Protein AF-V4B5J3-F1 (afdb_monomer)

Secondary structure (DSSP, 8-state):
--SPP---S----EEEEEEETTTTEEEEEEE-SSS--SS-BSSHHHHHHHHS---HHHHHHHHHHTS---

Radius of gyration: 17.04 Å; Cα contacts (8 Å, |Δi|>4): 120; chains: 1; bounding box: 48×18×44 Å

InterPro domains:
  IPR002223 Pancreatic trypsin inhibitor Kunitz domain [PF00014] (1-52)
  IPR002223 Pancreatic trypsin inhibitor Kunitz domain [PR00759] (26-36)
  IPR002223 Pancreatic trypsin inhibitor Kunitz domain [PR00759] (36-51)
  IPR002223 Pancreatic trypsin inhibitor Kunitz domain [PS50279] (1-51)
  IPR002223 Pancreatic trypsin inhibitor Kunitz domain [SM00131] (1-52)
  IPR020901 Proteinase inhibitor I2, Kunitz, conserved site [PS00280] (29-47)
  IPR036880 Pancreatic trypsin inhibitor Kunitz domain superfamily [G3DSA:4.10.410.10] (1-53)
  IPR036880 Pancreatic trypsin inhibitor Kunitz domain superfamily [SSF57362] (1-53)
  IPR050098 Tissue factor pathway inhibitor/Kunitz-type serine protease inhibitor-like [PTHR10083] (1-55)

Solvent-accessible surface area (backbone atoms only — not comparable to full-atom values): 4154 Å² total; per-residue (Å²): 90,82,54,74,79,46,34,42,84,40,86,51,89,38,78,27,22,25,42,40,70,92,78,72,41,64,44,80,48,62,29,10,83,40,73,59,63,88,32,57,27,88,41,59,65,56,32,36,64,72,59,52,61,78,55,60,66,57,56,52,51,54,60,61,66,72,71,74,75,130

Sequence (70 aa):
CSLPPVSGMCRAYFPRWYFNPATSLCEKFIYGGCGGNDNSFDRPEECYKRCKSVNLKSVISVTCCNFVTL

pLDDT: mean 86.06, std 18.44, range [48.94, 98.62]

Foldseek 3Di:
DDDDWDQADAQDFQWWWFQDPVVRATDIDTHRPDDTDPRTHNDRVVRCVVPVPPCVVVVVVVVVVVPPDD

Organism: Lottia gigantea (NCBI:txid225164)

Mean predicted aligned error: 9.02 Å

Nearest PDB structures (foldseek):
  3uir-assembly2_D  TM=9.916E-01  e=2.427E-06  Pseudonaja textilis textilis
  2ody-assembly2_F  TM=9.779E-01  e=3.556E-06  Rhipicephalus microplus
  4bqd-assembly2_B  TM=9.961E-01  e=1.192E-05  Homo sapiens
  1aal-assembly1_A  TM=9.736E-01  e=1.638E-05  Bos taurus
  1aal-assembly2_B  TM=9.810E-01  e=2.726E-05  Bos taurus

Structure (mmCIF, N/CA/C/O backbone):
data_AF-V4B5J3-F1
#
_entry.id   AF-V4B5J3-F1
#
loop_
_atom_site.group_PDB
_atom_site.id
_atom_site.type_symbol
_atom_site.label_atom_id
_atom_site.label_alt_id
_atom_site.label_comp_id
_atom_site.label_asym_id
_ato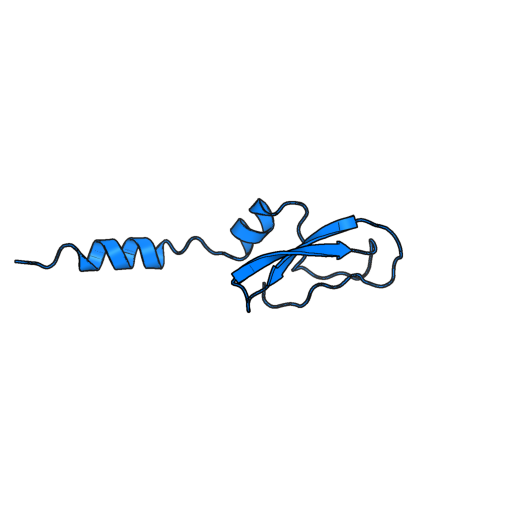m_site.label_entity_id
_atom_site.label_seq_id
_atom_site.pdbx_PDB_ins_code
_atom_site.Cartn_x
_atom_site.Cartn_y
_atom_site.Cartn_z
_atom_site.occupancy
_atom_site.B_iso_or_equiv
_atom_site.auth_seq_id
_atom_site.auth_comp_id
_atom_site.auth_asym_id
_atom_site.auth_atom_id
_atom_site.pdbx_PDB_model_num
ATOM 1 N N . CYS A 1 1 ? -8.491 5.169 -2.565 1.00 93.62 1 CYS A N 1
ATOM 2 C CA . CYS A 1 1 ? -8.425 3.932 -1.764 1.00 93.62 1 CYS A CA 1
ATOM 3 C C . CYS A 1 1 ? -9.280 2.799 -2.325 1.00 93.62 1 CYS A C 1
ATOM 5 O O . CYS A 1 1 ? -9.460 1.807 -1.645 1.00 93.62 1 CYS A O 1
ATOM 7 N N . SER A 1 2 ? -9.776 2.905 -3.562 1.00 94.44 2 SER A N 1
ATOM 8 C CA . SER A 1 2 ? -10.544 1.828 -4.210 1.00 94.44 2 SER A CA 1
ATOM 9 C C . SER A 1 2 ? -9.828 1.275 -5.444 1.00 94.44 2 SER A C 1
ATOM 11 O O . SER A 1 2 ? -10.387 0.464 -6.170 1.00 94.44 2 SER A O 1
ATOM 13 N N . LEU A 1 3 ? -8.608 1.755 -5.710 1.00 97.31 3 LEU A N 1
ATOM 14 C CA . LEU A 1 3 ? -7.784 1.272 -6.813 1.00 97.31 3 LEU A CA 1
ATOM 15 C C . LEU A 1 3 ? -7.198 -0.098 -6.443 1.00 97.31 3 LEU A C 1
ATOM 17 O O . LEU A 1 3 ? -6.876 -0.304 -5.273 1.00 97.31 3 LEU A O 1
ATOM 21 N N . PRO A 1 4 ? -7.020 -1.020 -7.398 1.00 97.62 4 PRO A N 1
ATOM 22 C CA . PRO A 1 4 ? -6.370 -2.298 -7.126 1.00 97.62 4 PRO A CA 1
ATOM 23 C C . PRO A 1 4 ? -4.877 -2.108 -6.792 1.00 97.62 4 PRO A C 1
ATOM 25 O O . PRO A 1 4 ? -4.284 -1.107 -7.211 1.00 97.62 4 PRO A O 1
ATOM 28 N N . PRO A 1 5 ? -4.241 -3.058 -6.084 1.00 97.75 5 PRO A N 1
ATOM 29 C CA . PRO A 1 5 ? -2.788 -3.075 -5.947 1.00 97.75 5 PRO A CA 1
ATOM 30 C C . PRO A 1 5 ? -2.140 -3.306 -7.318 1.00 97.75 5 PRO A C 1
ATOM 32 O O . PRO A 1 5 ? -2.577 -4.164 -8.083 1.00 97.75 5 PRO A O 1
ATOM 35 N N . VAL A 1 6 ? -1.090 -2.546 -7.639 1.00 98.56 6 VAL A N 1
ATOM 36 C CA . VAL A 1 6 ? -0.387 -2.643 -8.928 1.00 98.56 6 VAL A CA 1
ATOM 37 C C . VAL A 1 6 ? 1.101 -2.846 -8.689 1.00 98.56 6 VAL A C 1
ATOM 39 O O . VAL A 1 6 ? 1.794 -1.936 -8.234 1.00 98.56 6 VAL A O 1
ATOM 42 N N . SER A 1 7 ? 1.605 -4.034 -9.033 1.00 98.38 7 SER A N 1
ATOM 43 C CA . SER A 1 7 ? 3.043 -4.324 -9.001 1.00 98.38 7 SER A CA 1
ATOM 44 C C . SER A 1 7 ? 3.815 -3.503 -10.034 1.00 98.38 7 SER A C 1
ATOM 46 O O . SER A 1 7 ? 4.939 -3.093 -9.767 1.00 98.38 7 SER A O 1
ATOM 48 N N . GLY A 1 8 ? 3.198 -3.200 -11.176 1.00 97.88 8 GLY A N 1
ATOM 49 C CA . GLY A 1 8 ? 3.829 -2.451 -12.257 1.00 97.88 8 GLY A CA 1
ATOM 50 C C . GLY A 1 8 ? 4.833 -3.287 -13.058 1.00 97.88 8 GLY A C 1
ATOM 51 O O . GLY A 1 8 ? 4.906 -4.504 -12.909 1.00 97.88 8 GLY A O 1
ATOM 52 N N . MET A 1 9 ? 5.564 -2.638 -13.968 1.00 97.81 9 MET A N 1
ATOM 53 C CA . MET A 1 9 ? 6.383 -3.319 -14.990 1.00 97.81 9 MET A CA 1
ATOM 54 C C . MET A 1 9 ? 7.825 -3.621 -14.557 1.00 97.81 9 MET A C 1
ATOM 56 O O . MET A 1 9 ? 8.496 -4.458 -15.164 1.00 97.81 9 MET A O 1
ATOM 60 N N . CYS A 1 10 ? 8.314 -2.937 -13.524 1.00 98.44 10 CYS A N 1
ATOM 61 C CA . CYS A 1 10 ? 9.636 -3.192 -12.962 1.00 98.44 10 CYS A CA 1
ATOM 62 C C . CYS A 1 10 ? 9.635 -4.462 -12.089 1.00 98.44 10 CYS A C 1
ATOM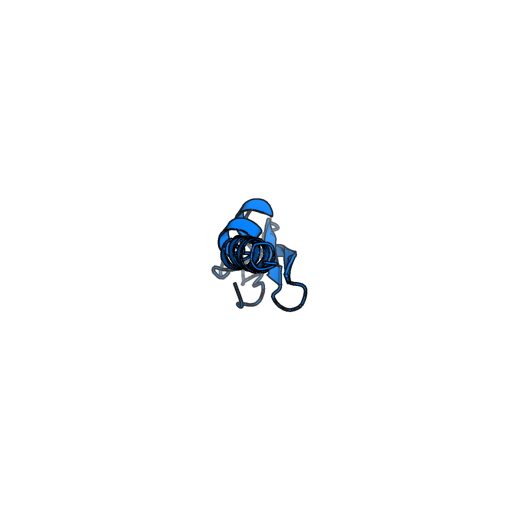 64 O O . CYS A 1 10 ? 8.584 -4.959 -11.691 1.00 98.44 10 CYS A O 1
ATOM 66 N N . ARG A 1 11 ? 10.825 -5.011 -11.803 1.00 97.81 11 ARG A N 1
ATOM 67 C CA . ARG A 1 11 ? 11.001 -6.312 -11.121 1.00 97.81 11 ARG A CA 1
ATOM 68 C C . ARG A 1 11 ? 11.738 -6.221 -9.781 1.00 97.81 11 ARG A C 1
ATOM 70 O O . ARG A 1 11 ? 12.305 -7.211 -9.326 1.00 97.81 11 ARG A O 1
ATOM 77 N N . ALA A 1 12 ? 11.778 -5.040 -9.169 1.00 98.25 12 ALA A N 1
ATOM 78 C CA . ALA A 1 12 ? 12.298 -4.906 -7.814 1.00 98.25 12 ALA A CA 1
ATOM 79 C C . ALA A 1 12 ? 11.318 -5.513 -6.796 1.00 98.25 12 ALA A C 1
ATOM 81 O O . ALA A 1 12 ? 10.160 -5.792 -7.107 1.00 98.25 12 ALA A O 1
ATOM 82 N N . TYR A 1 13 ? 11.787 -5.716 -5.569 1.00 98.31 13 TYR A N 1
ATOM 83 C CA . TYR A 1 13 ? 10.989 -6.280 -4.487 1.00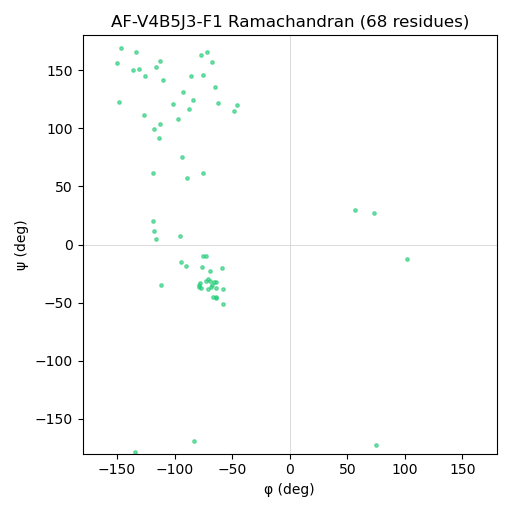 98.31 13 TYR A CA 1
ATOM 84 C C . TYR A 1 13 ? 10.767 -5.219 -3.409 1.00 98.31 13 TYR A C 1
ATOM 86 O O . TYR A 1 13 ? 11.580 -5.072 -2.497 1.00 98.31 13 TYR A O 1
ATOM 94 N N . PHE A 1 14 ? 9.671 -4.465 -3.519 1.00 98.38 14 PHE A N 1
ATOM 95 C CA . PHE A 1 14 ? 9.270 -3.493 -2.502 1.00 98.38 14 PHE A CA 1
ATOM 96 C C . PHE A 1 14 ? 7.974 -3.941 -1.817 1.00 98.38 14 PHE A C 1
ATOM 98 O O . PHE A 1 14 ? 6.896 -3.806 -2.403 1.00 98.38 14 PHE A O 1
ATOM 105 N N . PRO A 1 15 ? 8.042 -4.473 -0.582 1.00 98.38 15 PRO A N 1
ATOM 106 C CA . PRO A 1 15 ? 6.856 -4.733 0.224 1.00 98.38 15 PRO A CA 1
ATOM 107 C C . PRO A 1 15 ? 6.127 -3.424 0.517 1.00 98.38 15 PRO A C 1
ATOM 109 O O . PRO A 1 15 ? 6.700 -2.503 1.094 1.00 98.38 15 PRO A O 1
ATOM 112 N N . ARG A 1 16 ? 4.865 -3.341 0.111 1.00 98.38 16 ARG A N 1
ATOM 113 C CA . ARG A 1 16 ? 4.020 -2.152 0.251 1.00 98.38 16 AR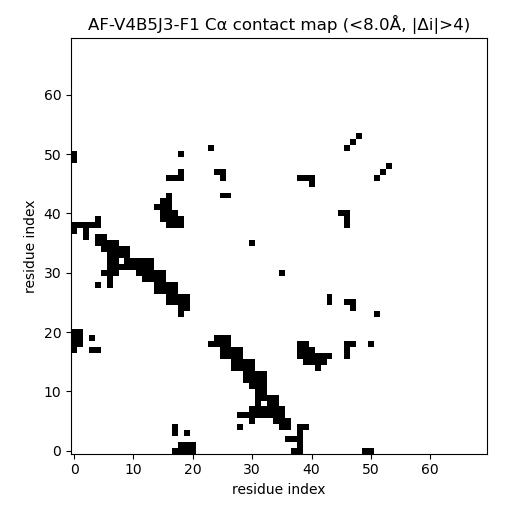G A CA 1
ATOM 114 C C . ARG A 1 16 ? 2.652 -2.552 0.786 1.00 98.38 16 ARG A C 1
ATOM 116 O O . ARG A 1 16 ? 2.285 -3.727 0.780 1.00 98.38 16 ARG A O 1
ATOM 123 N N . TRP A 1 17 ? 1.897 -1.566 1.242 1.00 98.50 17 TRP A N 1
ATOM 124 C CA . TRP A 1 17 ? 0.537 -1.724 1.739 1.00 98.50 17 TRP A CA 1
ATOM 125 C C . TRP A 1 17 ? -0.459 -1.098 0.773 1.00 98.50 17 TRP A C 1
ATOM 127 O O . TRP A 1 17 ? -0.197 -0.028 0.230 1.00 98.50 17 TRP A O 1
ATOM 137 N N . TYR A 1 18 ? -1.608 -1.733 0.582 1.00 98.31 18 TYR A N 1
ATOM 138 C CA . TYR A 1 18 ? -2.736 -1.178 -0.163 1.00 98.31 18 TYR A CA 1
ATOM 139 C C . TYR A 1 18 ? -4.012 -1.345 0.657 1.00 98.31 18 TYR A C 1
ATOM 141 O O . TYR A 1 18 ? -4.125 -2.275 1.455 1.00 98.31 18 TYR A O 1
ATOM 149 N N . PHE A 1 19 ? -4.979 -0.450 0.481 1.00 97.81 19 PHE A N 1
ATOM 150 C CA . PHE A 1 19 ? -6.280 -0.604 1.121 1.00 97.81 19 PHE A CA 1
ATOM 151 C C . PHE A 1 19 ? -7.177 -1.510 0.278 1.00 97.81 19 PHE A C 1
ATOM 153 O O . PHE A 1 19 ? -7.424 -1.210 -0.893 1.00 97.81 19 PHE A O 1
ATOM 160 N N . ASN A 1 20 ? -7.682 -2.579 0.886 1.00 96.75 20 ASN A N 1
ATOM 161 C CA . ASN A 1 20 ? -8.672 -3.471 0.309 1.00 96.75 20 ASN A CA 1
ATOM 162 C C . ASN A 1 20 ? -10.071 -3.063 0.811 1.00 96.75 20 ASN A C 1
ATOM 164 O O . ASN A 1 20 ? -10.391 -3.280 1.982 1.00 96.75 20 ASN A O 1
ATOM 168 N N . PRO A 1 21 ? -10.931 -2.469 -0.038 1.00 92.56 21 PRO A N 1
ATOM 169 C CA . PRO A 1 21 ? -12.255 -2.024 0.386 1.00 92.56 21 PRO A CA 1
ATOM 170 C C . PRO A 1 21 ? -13.211 -3.180 0.712 1.00 92.56 21 PRO A C 1
ATOM 172 O O . PRO A 1 21 ? -14.143 -2.973 1.482 1.00 92.56 21 PRO A O 1
ATOM 175 N N . ALA A 1 22 ? -12.982 -4.386 0.177 1.00 93.38 22 ALA A N 1
ATOM 176 C CA . ALA A 1 22 ? -13.828 -5.547 0.458 1.00 93.38 22 ALA A CA 1
ATOM 177 C C . ALA A 1 22 ? -13.635 -6.057 1.894 1.00 93.38 22 ALA A C 1
ATOM 179 O O . ALA A 1 22 ? -14.599 -6.430 2.556 1.00 93.38 22 ALA A O 1
ATOM 180 N N . THR A 1 23 ? -12.398 -6.030 2.392 1.00 94.31 23 THR A N 1
ATOM 181 C CA . THR A 1 23 ? -12.064 -6.424 3.770 1.00 94.31 23 THR A CA 1
ATOM 182 C C . THR A 1 23 ? -12.021 -5.230 4.723 1.00 94.31 23 THR A C 1
ATOM 184 O O . THR A 1 23 ? -12.058 -5.402 5.939 1.00 94.31 23 THR A O 1
ATOM 187 N N . SER A 1 24 ? -11.967 -4.004 4.190 1.00 92.81 24 SER A N 1
ATOM 188 C CA . SER A 1 24 ? -11.699 -2.770 4.940 1.00 92.81 24 SER A CA 1
ATOM 189 C C . SER A 1 24 ? -10.369 -2.798 5.710 1.00 92.81 24 SER A C 1
ATOM 191 O O . SER A 1 24 ? -10.222 -2.147 6.754 1.00 92.81 24 SER A O 1
ATOM 193 N N . LEU A 1 25 ? -9.391 -3.545 5.187 1.00 95.25 25 LEU A N 1
ATOM 194 C CA . LEU A 1 25 ? -8.057 -3.706 5.759 1.00 95.25 25 LEU A CA 1
ATOM 195 C C . LEU A 1 25 ? -6.980 -3.144 4.831 1.00 95.25 25 LEU A C 1
ATOM 197 O O . LEU A 1 25 ? -7.130 -3.100 3.613 1.00 95.25 25 LEU A O 1
ATOM 201 N N . CYS A 1 26 ? -5.867 -2.728 5.428 1.00 97.19 26 CYS A N 1
ATOM 202 C CA . CYS A 1 26 ? -4.628 -2.496 4.702 1.00 97.19 26 CYS A CA 1
ATOM 203 C C . CYS A 1 26 ? -3.858 -3.812 4.628 1.00 97.19 26 CYS A C 1
ATOM 205 O O . CYS A 1 26 ? -3.452 -4.356 5.654 1.00 97.19 26 CYS A O 1
ATOM 207 N N . GLU A 1 27 ? -3.668 -4.315 3.417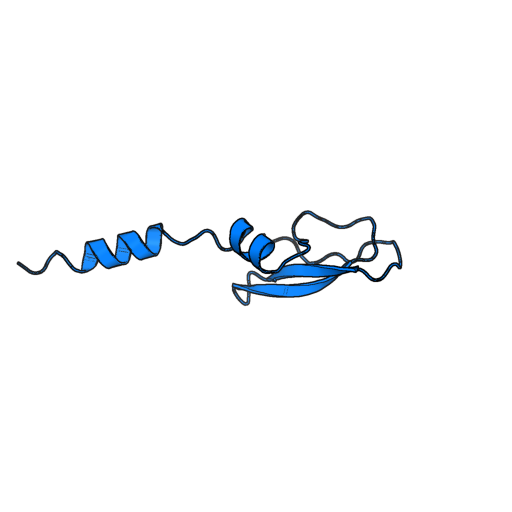 1.00 98.19 27 GLU A N 1
ATOM 208 C CA . GLU A 1 27 ? -3.050 -5.605 3.125 1.00 98.19 27 GLU A CA 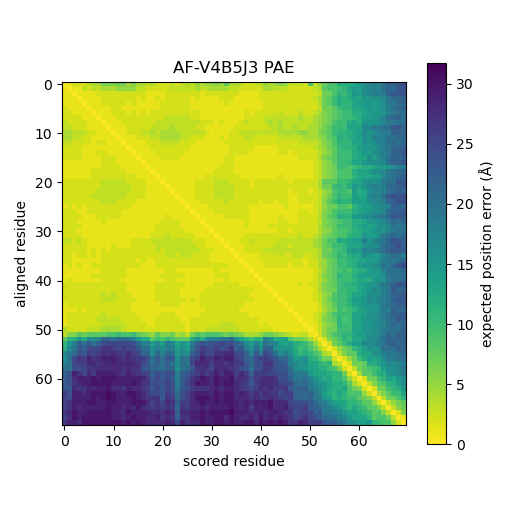1
ATOM 209 C C . GLU A 1 27 ? -1.707 -5.402 2.416 1.00 98.19 27 GLU A C 1
ATOM 211 O O . GLU A 1 27 ? -1.449 -4.346 1.832 1.00 98.19 27 GLU A O 1
ATOM 216 N N . LYS A 1 28 ? -0.823 -6.402 2.483 1.00 98.31 28 LYS A N 1
ATOM 217 C CA . LYS A 1 28 ? 0.503 -6.334 1.856 1.00 98.31 28 LYS A CA 1
ATOM 218 C C . LYS A 1 28 ? 0.445 -6.766 0.395 1.00 98.31 28 LYS A C 1
ATOM 220 O O . LYS A 1 28 ? -0.258 -7.710 0.051 1.00 98.31 28 LYS A O 1
ATOM 225 N N . PHE A 1 29 ? 1.264 -6.137 -0.436 1.00 98.44 29 PHE A N 1
ATOM 226 C CA . PHE A 1 29 ? 1.558 -6.577 -1.797 1.00 98.44 29 PHE A CA 1
ATOM 227 C C . PHE A 1 29 ? 3.004 -6.219 -2.169 1.00 98.44 29 PHE A C 1
ATOM 229 O O . PHE A 1 29 ? 3.678 -5.488 -1.440 1.00 98.44 29 PHE A O 1
ATOM 236 N N . ILE A 1 30 ? 3.496 -6.744 -3.295 1.00 98.62 30 ILE A N 1
ATOM 237 C CA . ILE A 1 30 ? 4.832 -6.417 -3.808 1.00 98.62 30 ILE A CA 1
ATOM 238 C C . ILE A 1 30 ? 4.712 -5.407 -4.944 1.00 98.62 30 ILE A C 1
ATOM 240 O O . ILE A 1 30 ? 4.081 -5.676 -5.970 1.00 98.62 30 ILE A O 1
ATOM 244 N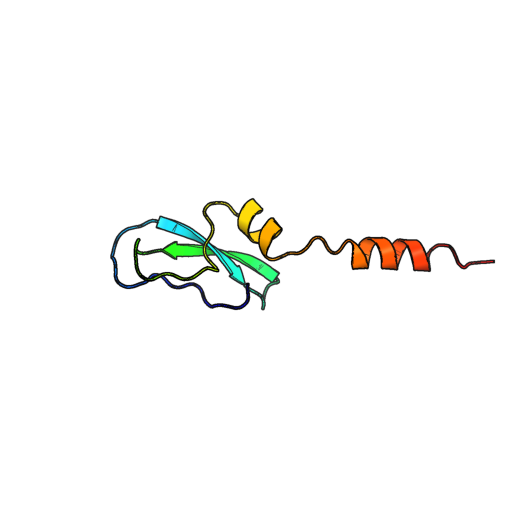 N . TYR A 1 31 ? 5.353 -4.255 -4.762 1.00 98.62 31 TYR A N 1
ATOM 245 C CA . TYR A 1 31 ? 5.547 -3.253 -5.795 1.00 98.62 31 TYR A CA 1
ATOM 246 C C . TYR A 1 31 ? 6.883 -3.475 -6.507 1.00 98.62 31 TYR A C 1
ATOM 248 O O . TYR A 1 31 ? 7.930 -3.617 -5.878 1.00 98.62 31 TYR A O 1
ATOM 256 N N . GLY A 1 32 ? 6.837 -3.473 -7.835 1.00 98.44 32 GLY A N 1
ATOM 257 C CA . GLY A 1 32 ? 7.970 -3.704 -8.721 1.00 98.44 32 GLY A CA 1
ATOM 258 C C . GLY A 1 32 ? 8.936 -2.526 -8.829 1.00 98.44 32 GLY A C 1
ATOM 259 O O . GLY A 1 32 ? 10.010 -2.681 -9.404 1.00 98.44 32 GLY A O 1
ATOM 260 N N . GLY A 1 33 ? 8.579 -1.353 -8.295 1.00 98.00 33 GLY A N 1
ATOM 261 C CA . GLY A 1 33 ? 9.421 -0.149 -8.277 1.00 98.00 33 GLY A CA 1
ATOM 262 C C . GLY A 1 33 ? 9.072 0.906 -9.331 1.00 98.00 33 GLY A C 1
ATOM 263 O O . GLY A 1 33 ? 9.516 2.043 -9.208 1.00 98.00 33 GLY A O 1
ATOM 264 N N . CYS A 1 34 ? 8.246 0.581 -10.329 1.00 98.06 34 CYS A N 1
ATOM 265 C CA . CYS A 1 34 ? 7.730 1.553 -11.298 1.00 98.06 34 CYS A CA 1
ATOM 266 C C . CYS A 1 34 ? 6.344 1.152 -11.823 1.00 98.06 34 CYS A C 1
ATOM 268 O O . CYS A 1 34 ? 6.011 -0.032 -11.831 1.00 98.06 34 CYS A O 1
ATOM 270 N N . GLY A 1 35 ? 5.554 2.122 -12.301 1.00 97.81 35 GLY A N 1
ATOM 271 C CA . GLY A 1 35 ? 4.243 1.869 -12.917 1.00 97.81 35 GLY A CA 1
ATOM 272 C C . GLY A 1 35 ? 3.136 1.482 -11.930 1.00 97.81 35 GLY A C 1
ATOM 273 O O . GLY A 1 35 ? 2.231 0.740 -12.298 1.00 97.81 35 GLY A O 1
ATOM 274 N N . GLY A 1 36 ? 3.240 1.923 -10.673 1.00 97.44 36 GLY A N 1
ATOM 275 C CA . GLY A 1 36 ? 2.212 1.731 -9.647 1.00 97.44 36 GLY A CA 1
ATOM 276 C C . GLY A 1 36 ? 1.100 2.784 -9.709 1.00 97.44 36 GLY A C 1
ATOM 277 O O . GLY A 1 36 ? 1.013 3.570 -10.648 1.00 97.44 36 GLY A O 1
ATOM 278 N N . ASN A 1 37 ? 0.262 2.813 -8.674 1.00 98.19 37 ASN A N 1
ATOM 279 C CA . ASN A 1 37 ? -0.775 3.828 -8.476 1.00 98.19 37 ASN A CA 1
ATOM 280 C C . ASN A 1 37 ? -0.786 4.332 -7.018 1.00 98.19 37 ASN A C 1
ATOM 282 O O . ASN A 1 37 ? -0.000 3.870 -6.188 1.00 98.19 37 ASN A O 1
ATOM 286 N N . ASP A 1 38 ? -1.709 5.242 -6.704 1.00 97.50 38 ASP A N 1
ATOM 287 C CA . ASP A 1 38 ? -1.791 5.912 -5.398 1.00 97.50 38 ASP A CA 1
ATOM 288 C C . ASP A 1 38 ? -2.299 5.032 -4.240 1.00 97.50 38 ASP A C 1
ATOM 290 O O . ASP A 1 38 ? -2.256 5.456 -3.085 1.00 97.50 38 ASP A O 1
ATOM 294 N N . ASN A 1 39 ? -2.806 3.818 -4.495 1.00 97.81 39 ASN A N 1
ATOM 295 C CA . ASN A 1 39 ? -3.169 2.866 -3.437 1.00 97.81 39 ASN A CA 1
ATOM 296 C C . ASN A 1 39 ? -1.967 1.986 -3.068 1.00 97.81 39 ASN A C 1
ATOM 298 O O . ASN A 1 39 ? -2.002 0.764 -3.186 1.00 97.81 39 ASN A O 1
ATOM 302 N N . SER A 1 40 ? -0.877 2.635 -2.672 1.00 98.06 40 SER A N 1
ATOM 303 C CA . SER A 1 40 ? 0.406 2.017 -2.354 1.00 98.06 40 SER A CA 1
ATOM 304 C C . SER A 1 40 ? 1.076 2.850 -1.267 1.00 98.06 40 SER A C 1
ATOM 306 O O . SER A 1 40 ? 1.301 4.042 -1.466 1.00 98.06 40 SER A O 1
ATOM 308 N N . PHE A 1 41 ? 1.400 2.243 -0.127 1.00 98.25 41 PHE A N 1
ATOM 309 C CA . PHE A 1 41 ? 1.913 2.922 1.070 1.00 98.25 41 PHE A CA 1
ATOM 310 C C . PHE A 1 41 ? 3.088 2.154 1.686 1.00 98.25 41 PHE A C 1
ATOM 312 O O . PHE A 1 41 ? 3.144 0.928 1.581 1.00 98.25 41 PHE A O 1
ATOM 319 N N . ASP A 1 42 ? 4.022 2.850 2.341 1.00 98.00 42 ASP A N 1
ATOM 320 C CA . ASP A 1 42 ? 5.200 2.213 2.958 1.00 98.00 42 ASP A CA 1
ATOM 321 C C . ASP A 1 42 ? 4.833 1.552 4.279 1.00 98.00 42 ASP A C 1
ATOM 323 O O . ASP A 1 42 ? 5.379 0.514 4.660 1.00 98.00 42 ASP A O 1
ATOM 327 N N . ARG A 1 43 ? 3.872 2.154 4.978 1.00 97.81 43 ARG A N 1
ATOM 328 C CA . ARG A 1 43 ? 3.463 1.756 6.317 1.00 97.81 43 ARG A CA 1
ATOM 329 C C . ARG A 1 43 ? 1.958 1.490 6.380 1.00 97.81 43 ARG A C 1
ATOM 331 O O . ARG A 1 43 ? 1.183 2.190 5.720 1.00 97.81 43 ARG A O 1
ATOM 338 N N . PRO A 1 44 ? 1.510 0.517 7.191 1.00 96.38 44 PRO A N 1
ATOM 339 C CA . PRO A 1 44 ? 0.086 0.247 7.343 1.00 96.38 44 PRO A CA 1
ATOM 340 C C . PRO A 1 44 ? -0.645 1.438 7.975 1.00 96.38 44 PRO A C 1
ATOM 342 O O . PRO A 1 44 ? -1.787 1.710 7.610 1.00 96.38 44 PRO A O 1
ATOM 345 N N . GLU A 1 45 ? 0.005 2.197 8.865 1.00 95.62 45 GLU A N 1
ATOM 346 C CA . GLU A 1 45 ? -0.588 3.377 9.505 1.00 95.62 45 GLU A CA 1
ATOM 347 C C . GLU A 1 45 ? -0.910 4.473 8.486 1.00 95.62 45 GLU A C 1
ATOM 349 O O . GLU A 1 45 ? -1.947 5.121 8.597 1.00 95.62 45 GLU A O 1
ATOM 354 N N . GLU A 1 46 ? -0.062 4.667 7.474 1.00 96.06 46 GLU A N 1
ATOM 355 C CA . GLU A 1 46 ? -0.298 5.632 6.393 1.00 96.06 46 GLU A CA 1
ATOM 356 C C . GLU A 1 46 ? -1.495 5.221 5.541 1.00 96.06 46 GLU A C 1
ATOM 358 O O . GLU A 1 46 ? -2.372 6.043 5.270 1.00 96.06 46 GLU A O 1
ATOM 363 N N . CYS A 1 47 ? -1.564 3.936 5.188 1.00 96.69 47 CYS A N 1
ATOM 364 C CA . CYS A 1 47 ? -2.695 3.367 4.472 1.00 96.69 47 CYS A CA 1
ATOM 365 C C . CYS A 1 47 ? -4.002 3.577 5.251 1.00 96.69 47 CYS A C 1
ATOM 367 O O . CYS A 1 47 ? -4.960 4.144 4.720 1.00 96.69 47 CYS A O 1
ATOM 369 N N . TYR A 1 48 ? -4.036 3.210 6.537 1.00 94.56 48 TYR A N 1
ATOM 370 C CA . TYR A 1 48 ? -5.228 3.394 7.362 1.00 94.56 48 TYR A CA 1
ATOM 371 C C . TYR A 1 48 ? -5.562 4.870 7.542 1.00 94.56 48 TYR A C 1
ATOM 373 O O . TYR A 1 48 ? -6.705 5.254 7.332 1.00 94.56 48 TYR A O 1
ATOM 381 N N . LYS A 1 49 ? -4.584 5.727 7.835 1.00 93.75 49 LYS A N 1
ATOM 382 C CA . LYS A 1 49 ? -4.803 7.171 7.972 1.00 93.75 49 LYS A CA 1
ATOM 383 C C . LYS A 1 49 ? -5.386 7.788 6.698 1.00 93.75 49 LYS A C 1
ATOM 385 O O . LYS A 1 49 ? -6.234 8.674 6.781 1.00 93.75 49 LYS A O 1
ATOM 390 N N . ARG A 1 50 ? -4.938 7.338 5.521 1.00 93.62 50 ARG A N 1
ATOM 391 C CA . ARG A 1 50 ? -5.381 7.873 4.227 1.00 93.62 50 ARG A CA 1
ATOM 392 C C . ARG A 1 50 ? -6.741 7.339 3.789 1.00 93.62 50 ARG A C 1
ATOM 394 O O . ARG A 1 50 ? -7.487 8.079 3.143 1.00 93.62 50 ARG A O 1
ATOM 401 N N . CYS A 1 51 ? -7.020 6.071 4.083 1.00 93.50 51 CYS A N 1
ATOM 402 C CA . CYS A 1 51 ? -8.128 5.320 3.494 1.00 93.50 51 CYS A CA 1
ATOM 403 C C . CYS A 1 51 ? -9.239 4.964 4.466 1.00 93.50 51 CYS A C 1
ATOM 405 O O . CYS A 1 51 ? -10.411 4.979 4.097 1.00 93.50 51 CYS A O 1
ATOM 407 N N . LYS A 1 52 ? -8.881 4.692 5.714 1.00 84.00 52 LYS A N 1
ATOM 408 C CA . LYS A 1 52 ? -9.813 4.527 6.815 1.00 84.00 52 LYS A CA 1
ATOM 409 C C . LYS A 1 52 ? -9.927 5.891 7.478 1.00 84.00 52 LYS A C 1
ATOM 411 O O . LYS A 1 52 ? -9.325 6.145 8.518 1.00 84.00 52 LYS A O 1
ATOM 416 N N . SER A 1 53 ? -10.650 6.803 6.822 1.00 70.31 53 SER A N 1
ATOM 417 C CA . SER A 1 53 ? -11.048 8.064 7.442 1.00 70.31 53 SER A CA 1
ATOM 418 C C . SER A 1 53 ? -11.576 7.728 8.828 1.00 70.31 53 SER A C 1
ATOM 420 O O . SER A 1 53 ? -12.499 6.919 8.957 1.00 70.31 53 SER A O 1
ATOM 422 N N . VAL A 1 54 ? -10.931 8.283 9.861 1.00 53.38 54 VAL A N 1
ATOM 423 C CA . VAL A 1 54 ? -11.409 8.169 11.236 1.00 53.38 54 VAL A CA 1
ATOM 424 C C . VAL A 1 54 ? -12.878 8.524 11.153 1.00 53.38 54 VAL A C 1
ATOM 426 O O . VAL A 1 54 ? -13.231 9.629 10.734 1.00 53.38 54 VAL A O 1
ATOM 429 N N . ASN A 1 55 ? -13.738 7.553 11.437 1.00 54.75 55 ASN A N 1
ATOM 430 C CA . ASN A 1 55 ? -15.171 7.742 11.394 1.00 54.75 55 ASN A CA 1
ATOM 431 C C . ASN A 1 55 ? -15.537 8.545 12.651 1.00 54.75 55 ASN A C 1
ATOM 433 O O . ASN A 1 55 ? -16.255 8.088 13.526 1.00 54.75 55 ASN A O 1
ATOM 437 N N . LEU A 1 56 ? -15.005 9.767 12.762 1.00 54.00 56 LEU A N 1
ATOM 438 C CA . LEU A 1 56 ? -15.437 10.768 13.727 1.00 54.00 56 LEU A CA 1
ATOM 439 C C . LEU A 1 56 ? -16.923 11.070 13.506 1.00 54.00 56 LEU A C 1
ATOM 441 O O . LEU A 1 56 ? -17.595 11.486 14.435 1.00 54.00 56 LEU A O 1
ATOM 445 N N . LYS A 1 57 ? -17.475 10.760 12.322 1.00 53.44 57 LYS A N 1
ATOM 446 C CA . LYS A 1 57 ? -18.923 10.708 12.101 1.00 53.44 57 LYS A CA 1
ATOM 447 C C . LYS A 1 57 ? -19.611 9.554 12.843 1.00 53.44 57 LYS A C 1
ATOM 449 O O . LYS A 1 57 ? -20.704 9.777 13.345 1.00 53.44 57 LYS A O 1
ATOM 454 N N . SER A 1 58 ? -19.005 8.370 12.985 1.00 51.72 58 SER A N 1
ATOM 455 C CA . SER A 1 58 ? -19.594 7.278 13.777 1.00 51.72 58 SER A CA 1
ATOM 456 C C . SER A 1 58 ? -19.397 7.479 15.276 1.00 51.72 58 SER A C 1
ATOM 458 O O . SER A 1 58 ? -20.305 7.165 16.033 1.00 51.72 58 SER A O 1
ATOM 460 N N . VAL A 1 59 ? -18.273 8.053 15.720 1.00 55.72 59 VAL A N 1
ATOM 461 C CA . VAL A 1 59 ? -18.091 8.404 17.140 1.00 55.72 59 VAL A CA 1
ATOM 462 C C . VAL A 1 59 ? -19.106 9.476 17.544 1.00 55.72 59 VAL A C 1
ATOM 464 O O . VAL A 1 59 ? -19.811 9.292 18.527 1.00 55.72 59 VAL A O 1
ATOM 467 N N . ILE A 1 60 ? -19.281 10.533 16.741 1.00 55.94 60 ILE A N 1
ATOM 468 C CA . ILE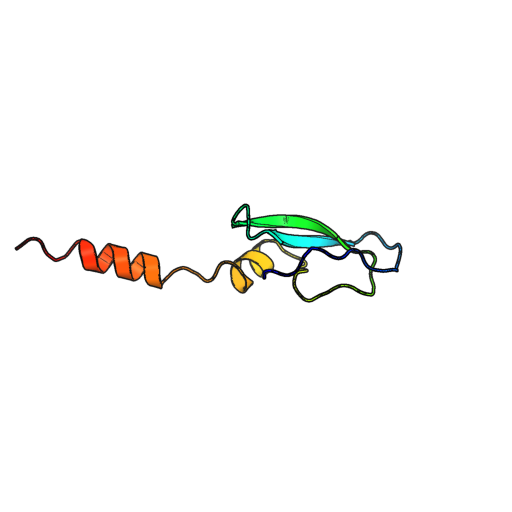 A 1 60 ? -20.268 11.589 17.023 1.00 55.94 60 ILE A CA 1
ATOM 469 C C . ILE A 1 60 ? -21.715 11.076 16.859 1.00 55.94 60 ILE A C 1
ATOM 471 O O . ILE A 1 60 ? -22.589 11.492 17.616 1.00 55.94 60 ILE A O 1
ATOM 475 N N . SER A 1 61 ? -21.982 10.125 15.952 1.00 48.94 61 SER A N 1
ATOM 476 C CA . SER A 1 61 ? -23.309 9.493 15.827 1.00 48.94 61 SER A CA 1
ATOM 477 C C . SER A 1 61 ? -23.670 8.620 17.035 1.00 48.94 61 SER A C 1
ATOM 479 O O . SER A 1 61 ? -24.840 8.570 17.408 1.00 48.94 61 SER A O 1
ATOM 481 N N . VAL A 1 62 ? -22.695 7.945 17.655 1.00 54.50 62 VAL A N 1
ATOM 482 C CA . VAL A 1 62 ? -22.930 7.098 18.837 1.00 54.50 62 VAL A CA 1
ATOM 483 C C . VAL A 1 62 ? -23.105 7.947 20.099 1.00 54.50 62 VAL A C 1
ATOM 485 O O . VAL A 1 62 ? -23.978 7.648 20.911 1.00 54.50 62 VAL A O 1
ATOM 488 N N . THR A 1 63 ? -22.362 9.049 20.254 1.00 56.94 63 THR A N 1
ATOM 489 C CA . THR A 1 63 ? -22.553 9.959 21.400 1.00 56.94 63 THR A CA 1
ATOM 490 C C . THR A 1 63 ? -23.862 10.751 21.303 1.00 56.94 63 THR A C 1
ATOM 492 O O . THR A 1 63 ? 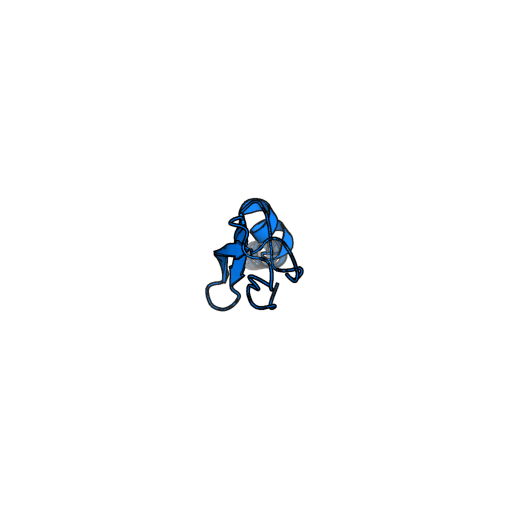-24.457 11.059 22.331 1.00 56.94 63 THR A O 1
ATOM 495 N N . CYS A 1 64 ? -24.355 11.037 20.090 1.00 54.66 64 CYS A N 1
ATOM 496 C CA . CYS A 1 64 ? -25.634 11.727 19.888 1.00 54.66 64 CYS A CA 1
ATOM 497 C C . CYS A 1 64 ? -26.854 10.835 20.199 1.00 54.66 64 CYS A C 1
ATOM 499 O O . CYS A 1 64 ? -27.856 11.333 20.702 1.00 54.66 64 CYS A O 1
ATOM 501 N N . CYS A 1 65 ? -26.762 9.515 19.980 1.00 61.97 65 CYS A N 1
ATOM 502 C CA . CYS A 1 65 ? -27.830 8.570 20.343 1.00 61.97 65 CYS A CA 1
ATOM 503 C C . CYS A 1 65 ? -27.915 8.253 21.848 1.00 61.97 65 CYS A C 1
ATOM 505 O O . CYS A 1 65 ? -28.961 7.803 22.298 1.00 61.97 65 CYS A O 1
ATOM 507 N N . ASN A 1 66 ? -26.861 8.495 22.634 1.00 59.06 66 ASN A N 1
ATOM 508 C CA . ASN A 1 66 ? -26.831 8.152 24.066 1.00 59.06 66 ASN A CA 1
ATOM 509 C C . ASN A 1 66 ? -27.212 9.303 25.019 1.00 59.06 66 ASN A C 1
ATOM 511 O O . ASN A 1 66 ? -27.093 9.140 26.228 1.00 59.06 66 ASN A O 1
ATOM 515 N N . PHE A 1 67 ? -27.671 10.453 24.511 1.00 58.31 67 PHE A N 1
ATOM 516 C CA . PHE A 1 67 ? -28.104 11.591 25.343 1.00 58.31 67 PHE A CA 1
ATOM 517 C C . PHE A 1 67 ? -29.587 11.967 25.181 1.00 58.31 67 PHE A C 1
ATOM 519 O O . PHE A 1 67 ? -30.009 13.006 25.681 1.00 58.31 67 PHE A O 1
ATOM 526 N N . VAL A 1 68 ? -30.395 11.126 24.523 1.00 51.81 68 VAL A N 1
ATOM 527 C CA . VAL A 1 68 ? -31.856 11.315 24.425 1.00 51.81 68 VAL A CA 1
ATOM 528 C C . VAL A 1 68 ? -32.588 10.141 25.073 1.00 51.81 68 VAL A C 1
ATOM 530 O O . VAL A 1 68 ? -33.344 9.412 24.440 1.00 51.81 68 VAL A O 1
ATOM 533 N N . THR A 1 69 ? -32.359 9.958 26.367 1.00 49.62 69 THR A N 1
ATOM 534 C CA . THR A 1 69 ? -33.360 9.366 27.258 1.00 49.62 69 THR A CA 1
ATOM 535 C C . THR A 1 69 ? -33.679 10.438 28.287 1.00 49.62 69 THR A C 1
ATOM 537 O O . THR A 1 69 ? -32.861 10.700 29.169 1.00 49.62 69 THR A O 1
ATOM 540 N N . LEU A 1 70 ? -34.802 11.127 28.055 1.00 49.25 70 LEU A N 1
ATOM 541 C CA . LEU A 1 70 ? -35.491 11.968 29.038 1.00 49.25 70 LEU A CA 1
ATOM 542 C C . LEU A 1 70 ? -35.724 11.198 30.341 1.00 49.25 70 LEU A C 1
ATOM 544 O O . LEU A 1 70 ? -36.010 9.981 30.244 1.00 49.25 70 LEU A O 1
#